Protein AF-A0A661BBM6-F1 (afdb_monomer_lite)

Foldseek 3Di:
DVVVVVVVVVCVCPPVVVVVVVVVLLVVLLVQLLVCLLVVNVVSNVVSVVVVCVVCVVVCVDPVSVVVVVVVNVVSSVVSNVVSVVVNVVVVVD

Radius of gyration: 17.97 Å; chains: 1; bounding box: 36×26×59 Å

Secondary structure (DSSP, 8-state):
-HHHHHHHHHTTS-HHHHHHHHHHHHHHHHHHHHHHHHTT-HHHHHHHHHHHHHHTTTGGGSHHHHHHHHHHHHHHHHHHHHHHHHHHHHHHH-

Sequence (94 aa):
MVKSILRKYRDSIGESGLEKAGNIIGALERIFVLTLVILNQYLGIAIVFTAKSIARFENLKGREFAEYYLIGTFASVLSAMFVGFLVNYLVKLI

pLDDT: mean 83.78, std 13.55, range [50.84, 94.44]

Structure (mmCIF, N/CA/C/O backbone):
data_AF-A0A661BBM6-F1
#
_entry.id   AF-A0A661BBM6-F1
#
loop_
_atom_site.group_PDB
_atom_site.id
_atom_site.type_symbol
_atom_site.label_atom_id
_atom_site.label_alt_id
_atom_site.label_comp_id
_atom_site.label_asym_id
_atom_site.label_entity_id
_atom_site.label_seq_id
_atom_site.pdbx_PDB_ins_code
_atom_site.Cartn_x
_atom_site.Cartn_y
_atom_site.Cartn_z
_atom_site.occupancy
_atom_site.B_iso_or_equiv
_atom_site.auth_seq_id
_atom_site.auth_comp_id
_atom_site.auth_asym_id
_atom_site.auth_atom_id
_atom_site.pdbx_PDB_model_num
ATOM 1 N N . MET A 1 1 ? 16.370 -15.047 -38.460 1.00 54.62 1 MET A N 1
ATOM 2 C CA . MET A 1 1 ? 15.012 -15.629 -38.575 1.00 54.62 1 MET A CA 1
ATOM 3 C C . MET A 1 1 ? 14.417 -16.003 -37.211 1.00 54.62 1 MET A C 1
ATOM 5 O O . MET A 1 1 ? 13.362 -15.486 -36.873 1.00 54.62 1 MET A O 1
ATOM 9 N N . VAL A 1 2 ? 15.125 -16.773 -36.370 1.00 59.38 2 VAL A N 1
ATOM 10 C CA . VAL A 1 2 ? 14.647 -17.238 -35.042 1.00 59.38 2 VAL A CA 1
ATOM 11 C C . VAL A 1 2 ? 14.293 -16.105 -34.057 1.00 59.38 2 VAL A C 1
ATOM 13 O O . VAL A 1 2 ? 13.234 -16.141 -33.438 1.00 59.38 2 VAL A O 1
ATOM 16 N N . LYS A 1 3 ? 15.103 -15.034 -33.973 1.00 55.22 3 LYS A N 1
ATOM 17 C CA . LYS A 1 3 ? 14.811 -13.865 -33.109 1.00 55.22 3 LYS A CA 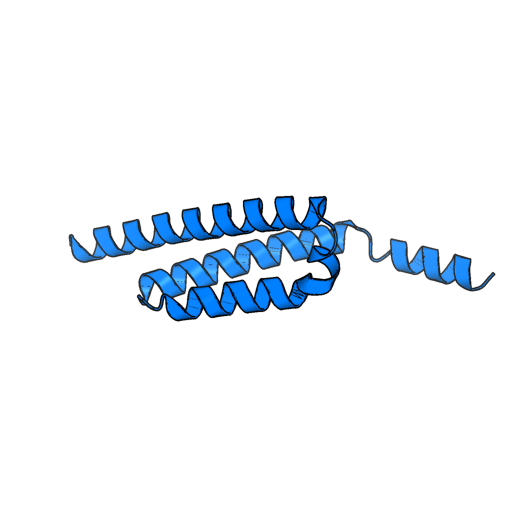1
ATOM 18 C C . LYS A 1 3 ? 13.481 -13.166 -33.434 1.00 55.22 3 LYS A C 1
ATOM 20 O O . LYS A 1 3 ? 12.869 -12.589 -32.543 1.00 55.22 3 LYS A O 1
ATOM 25 N N . SER A 1 4 ? 13.026 -13.226 -34.688 1.00 57.47 4 SER A N 1
ATOM 26 C CA . SER A 1 4 ? 11.769 -12.589 -35.108 1.00 57.47 4 SER A CA 1
ATOM 27 C C . SER A 1 4 ? 10.541 -13.403 -34.679 1.00 57.47 4 SER A C 1
ATOM 29 O O . SER A 1 4 ? 9.509 -12.839 -34.329 1.00 57.47 4 SER A O 1
ATOM 31 N N . ILE A 1 5 ? 10.681 -14.732 -34.629 1.00 63.31 5 ILE A N 1
ATOM 32 C CA . ILE A 1 5 ? 9.634 -15.666 -34.192 1.00 63.31 5 ILE A CA 1
ATOM 33 C C . ILE A 1 5 ? 9.461 -15.597 -32.667 1.00 63.31 5 ILE A C 1
ATOM 35 O O . ILE A 1 5 ? 8.337 -15.525 -32.177 1.00 63.31 5 ILE A O 1
ATOM 39 N N . LEU A 1 6 ? 10.567 -15.500 -31.919 1.00 63.00 6 LEU A N 1
ATOM 40 C CA . LEU A 1 6 ? 10.536 -15.336 -30.459 1.00 63.00 6 LEU A CA 1
ATOM 41 C C . LEU A 1 6 ? 9.939 -13.987 -30.022 1.00 63.00 6 LEU A C 1
ATOM 43 O O . LEU A 1 6 ? 9.279 -13.913 -28.988 1.00 63.00 6 LEU A O 1
ATOM 47 N N . ARG A 1 7 ? 10.104 -12.926 -30.825 1.00 60.84 7 ARG A N 1
ATOM 48 C CA . ARG A 1 7 ? 9.497 -11.612 -30.552 1.00 60.84 7 ARG A CA 1
ATOM 49 C C . ARG A 1 7 ? 7.969 -11.643 -30.672 1.00 60.84 7 ARG A C 1
ATOM 51 O O . ARG A 1 7 ? 7.290 -11.085 -29.823 1.00 60.84 7 ARG A O 1
ATOM 58 N N . LYS A 1 8 ? 7.436 -12.380 -31.652 1.00 59.81 8 LYS A N 1
ATOM 59 C CA . LYS A 1 8 ? 5.987 -12.542 -31.858 1.00 59.81 8 LYS A CA 1
ATOM 60 C C . LYS A 1 8 ? 5.309 -13.349 -30.738 1.00 59.81 8 LYS A C 1
ATOM 62 O O . LYS A 1 8 ? 4.141 -13.121 -30.450 1.00 59.81 8 LYS A O 1
ATOM 67 N N . TYR A 1 9 ? 6.046 -14.252 -30.083 1.00 55.44 9 TYR A N 1
ATOM 68 C CA . TYR A 1 9 ? 5.566 -14.977 -28.899 1.00 55.44 9 TYR A CA 1
ATOM 69 C C . TYR A 1 9 ? 5.626 -14.113 -27.627 1.00 55.44 9 TYR A C 1
ATOM 71 O O . TYR A 1 9 ? 4.703 -14.158 -26.815 1.00 55.44 9 TYR A O 1
ATOM 79 N N . ARG A 1 10 ? 6.655 -13.261 -27.488 1.00 54.28 10 ARG A N 1
ATOM 80 C CA . ARG A 1 10 ? 6.752 -12.266 -26.404 1.00 54.28 10 ARG A CA 1
ATOM 81 C C . ARG A 1 10 ? 5.596 -11.259 -26.431 1.00 54.28 10 ARG A C 1
ATOM 83 O O . ARG A 1 10 ? 5.094 -10.920 -25.372 1.00 54.28 10 ARG A O 1
ATOM 90 N N . ASP A 1 11 ? 5.128 -10.871 -27.617 1.00 54.09 11 ASP A N 1
ATOM 91 C CA . ASP A 1 11 ? 3.983 -9.959 -27.781 1.00 54.09 11 ASP A CA 1
ATOM 92 C C . ASP A 1 11 ? 2.611 -10.646 -27.586 1.00 54.09 11 ASP A C 1
ATOM 94 O O . ASP A 1 11 ? 1.606 -9.967 -27.392 1.00 54.09 11 ASP A O 1
ATOM 98 N N . SER A 1 12 ? 2.548 -11.988 -27.598 1.00 50.84 12 SER A N 1
ATOM 99 C CA . SER A 1 12 ? 1.326 -12.747 -27.257 1.00 50.84 12 SER A CA 1
ATOM 100 C C . SER A 1 12 ? 1.102 -12.892 -25.744 1.00 50.84 12 SER A C 1
ATOM 102 O O . SER A 1 12 ? -0.032 -13.070 -25.303 1.00 50.84 12 SER A O 1
ATOM 104 N N . ILE A 1 13 ? 2.157 -12.707 -24.939 1.00 52.56 13 ILE A N 1
ATOM 105 C CA . ILE A 1 13 ? 2.067 -12.330 -23.520 1.00 52.56 13 ILE A CA 1
ATOM 106 C C . ILE A 1 13 ? 1.987 -10.793 -23.510 1.00 52.56 13 ILE A C 1
ATOM 108 O O . ILE A 1 13 ? 2.931 -10.098 -23.147 1.00 52.56 13 ILE A O 1
ATOM 112 N N . GLY A 1 14 ? 0.901 -10.250 -24.062 1.00 52.19 14 GLY A N 1
ATOM 113 C CA . GLY A 1 14 ? 0.791 -8.815 -24.333 1.00 52.19 14 GLY A CA 1
ATOM 114 C C . GLY A 1 14 ? 0.892 -7.966 -23.064 1.00 52.19 14 GLY A C 1
ATOM 115 O O . GLY A 1 14 ? 0.558 -8.437 -21.975 1.00 52.19 14 GLY A O 1
ATOM 116 N N . GLU A 1 15 ? 1.282 -6.695 -23.214 1.00 54.34 15 GLU A N 1
ATOM 117 C CA . GLU A 1 15 ? 1.373 -5.680 -22.142 1.00 54.34 15 GLU A CA 1
ATOM 118 C C . GLU A 1 15 ? 0.172 -5.699 -21.174 1.00 54.34 15 GLU A C 1
ATOM 120 O O . GLU A 1 15 ? 0.334 -5.520 -19.966 1.00 54.34 15 GLU A O 1
ATOM 125 N N . SER A 1 16 ? -1.013 -6.068 -21.674 1.00 58.19 16 SER A N 1
ATOM 126 C CA . SER A 1 16 ? -2.232 -6.290 -20.887 1.00 58.19 16 SER A CA 1
ATOM 127 C C . SER A 1 16 ? -2.089 -7.269 -19.706 1.00 58.19 16 SER A C 1
ATOM 129 O O . SER A 1 16 ? -2.803 -7.134 -18.714 1.00 58.19 16 SER A O 1
ATOM 131 N N . GLY A 1 17 ? -1.201 -8.264 -19.784 1.00 61.72 17 GLY A N 1
ATOM 132 C CA . GLY A 1 17 ? -0.963 -9.237 -18.715 1.00 61.72 17 GLY A CA 1
ATOM 133 C C . GLY A 1 17 ? -0.145 -8.654 -17.563 1.00 61.72 17 GLY A C 1
AT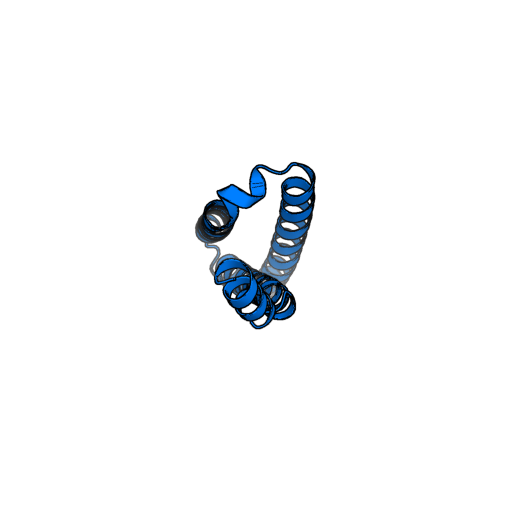OM 134 O O . GLY A 1 17 ? -0.483 -8.869 -16.398 1.00 61.72 17 GLY A O 1
ATOM 135 N N . LEU A 1 18 ? 0.889 -7.864 -17.877 1.00 65.62 18 LEU A N 1
ATOM 136 C CA . LEU A 1 18 ? 1.699 -7.169 -16.872 1.00 65.62 18 LEU A CA 1
ATOM 137 C C . LEU A 1 18 ? 0.907 -6.055 -16.180 1.00 65.62 18 LEU A C 1
ATOM 139 O O . LEU A 1 18 ? 0.997 -5.905 -14.960 1.00 65.62 18 LEU A O 1
ATOM 143 N N . GLU A 1 19 ? 0.103 -5.307 -16.935 1.00 67.75 19 GLU A N 1
ATOM 144 C CA . GLU A 1 19 ? -0.740 -4.239 -16.389 1.00 67.75 19 GLU A CA 1
ATOM 145 C C . GLU A 1 19 ? -1.801 -4.805 -15.428 1.00 67.75 19 GLU A C 1
ATOM 147 O O . GLU A 1 19 ? -1.951 -4.337 -14.294 1.00 67.75 19 GLU A O 1
ATOM 152 N N . LYS A 1 20 ? -2.452 -5.915 -15.812 1.00 73.88 20 LYS A N 1
ATOM 153 C CA . LYS A 1 20 ? -3.373 -6.656 -14.933 1.00 73.88 20 LYS A CA 1
ATOM 154 C C . LYS A 1 20 ? -2.676 -7.184 -13.679 1.00 73.88 20 LYS A C 1
ATOM 156 O O . LYS A 1 20 ? -3.232 -7.063 -12.587 1.00 73.88 20 LYS A O 1
ATOM 161 N N . ALA A 1 21 ? -1.463 -7.724 -13.804 1.00 80.25 21 ALA A N 1
ATOM 162 C CA . ALA A 1 21 ? -0.697 -8.205 -12.657 1.00 80.25 21 ALA A CA 1
ATOM 163 C C . ALA A 1 21 ? -0.376 -7.071 -11.668 1.00 80.25 21 ALA A C 1
ATOM 165 O O . ALA A 1 21 ? -0.517 -7.251 -10.460 1.00 80.25 21 ALA A O 1
ATOM 166 N N . GLY A 1 22 ? -0.016 -5.880 -12.161 1.00 80.56 22 GLY A N 1
ATOM 167 C CA . GLY A 1 22 ? 0.212 -4.699 -11.325 1.00 80.56 22 GLY A CA 1
ATOM 168 C C . GLY A 1 22 ? -1.018 -4.291 -10.510 1.00 80.56 22 GLY A C 1
ATOM 169 O O . GLY A 1 22 ? -0.900 -4.061 -9.303 1.00 80.56 22 GLY A O 1
ATOM 170 N N . ASN A 1 23 ? -2.192 -4.279 -11.142 1.00 83.69 23 ASN A N 1
ATOM 171 C CA . ASN A 1 23 ? -3.459 -3.954 -10.481 1.00 83.69 23 ASN A CA 1
ATOM 172 C C . ASN A 1 23 ? -3.842 -4.987 -9.411 1.00 83.69 23 ASN A C 1
ATOM 174 O O . ASN A 1 23 ? -4.269 -4.609 -8.318 1.00 83.69 23 ASN A O 1
ATOM 178 N N . ILE A 1 24 ? -3.636 -6.279 -9.690 1.00 88.25 24 ILE A N 1
ATOM 179 C CA . ILE A 1 24 ? -3.881 -7.361 -8.723 1.00 88.25 24 ILE A CA 1
ATOM 180 C C . ILE A 1 24 ? -2.934 -7.235 -7.524 1.00 88.25 24 ILE A C 1
ATOM 182 O O . ILE A 1 24 ? -3.393 -7.289 -6.385 1.00 88.25 24 ILE A O 1
ATOM 186 N N . ILE A 1 25 ? -1.637 -6.993 -7.754 1.00 88.88 25 ILE A N 1
ATOM 187 C CA . ILE A 1 25 ? -0.656 -6.794 -6.673 1.00 88.88 25 ILE A CA 1
ATOM 188 C C . ILE A 1 25 ? -1.069 -5.613 -5.783 1.00 88.88 25 ILE A C 1
ATOM 190 O O . ILE A 1 25 ? -1.058 -5.735 -4.560 1.00 88.88 25 ILE A O 1
ATOM 194 N N . GLY A 1 26 ? -1.484 -4.489 -6.375 1.00 88.56 26 GLY A N 1
ATOM 195 C CA . GLY A 1 26 ? -1.944 -3.321 -5.615 1.00 88.56 26 GLY A CA 1
ATOM 196 C C . GLY A 1 26 ? -3.250 -3.557 -4.843 1.00 88.56 26 GLY A C 1
ATOM 197 O O . GLY A 1 26 ? -3.465 -2.965 -3.786 1.00 88.56 26 GLY A O 1
ATOM 198 N N . ALA A 1 27 ? -4.147 -4.415 -5.336 1.00 90.44 27 ALA A N 1
ATOM 199 C CA . ALA A 1 27 ? -5.333 -4.830 -4.584 1.00 90.44 27 ALA A CA 1
ATOM 200 C C . ALA A 1 27 ? -4.966 -5.731 -3.392 1.00 90.44 27 ALA A C 1
ATOM 202 O O . ALA A 1 27 ? -5.437 -5.488 -2.282 1.00 90.44 27 ALA A O 1
ATOM 203 N N . LEU A 1 28 ? -4.081 -6.711 -3.601 1.00 91.75 28 LEU A N 1
ATOM 204 C CA . LEU A 1 28 ? -3.599 -7.601 -2.542 1.00 91.75 28 LEU A CA 1
ATOM 205 C C . LEU A 1 28 ? -2.885 -6.829 -1.432 1.00 91.75 28 LEU A C 1
ATOM 207 O O . LEU A 1 28 ? -3.162 -7.055 -0.259 1.00 91.75 28 LEU A O 1
ATOM 211 N N . GLU A 1 29 ? -2.023 -5.876 -1.786 1.00 92.25 29 GLU A N 1
ATOM 212 C CA . GLU A 1 29 ? -1.352 -5.013 -0.812 1.00 92.25 29 GLU A CA 1
ATOM 213 C C . GLU A 1 29 ? -2.353 -4.265 0.073 1.00 92.25 29 GLU A C 1
ATOM 215 O O . GLU A 1 29 ? -2.207 -4.274 1.290 1.00 92.25 29 GLU A O 1
ATOM 220 N N . ARG A 1 30 ? -3.403 -3.671 -0.508 1.00 92.56 30 ARG A N 1
ATOM 221 C CA . ARG A 1 30 ? -4.439 -2.967 0.265 1.00 92.56 30 ARG A CA 1
ATOM 222 C C . ARG A 1 30 ? -5.162 -3.892 1.239 1.00 92.56 30 ARG A C 1
ATOM 224 O O . ARG A 1 30 ? -5.407 -3.483 2.369 1.00 92.56 30 ARG A O 1
ATOM 231 N N . ILE A 1 31 ? -5.461 -5.126 0.826 1.00 93.75 31 ILE A N 1
ATOM 232 C CA . ILE A 1 31 ? -6.060 -6.140 1.707 1.00 93.75 31 ILE A CA 1
ATOM 233 C C . ILE A 1 31 ? -5.105 -6.455 2.863 1.00 93.75 31 ILE A C 1
ATOM 235 O O . ILE A 1 31 ? -5.513 -6.370 4.018 1.00 93.75 31 ILE A O 1
ATOM 239 N N . PHE A 1 32 ? -3.828 -6.729 2.575 1.00 93.75 32 PHE A N 1
ATOM 240 C CA . PHE A 1 32 ? -2.826 -6.991 3.611 1.00 93.75 32 PHE A CA 1
ATOM 241 C C . PHE A 1 32 ? -2.675 -5.821 4.584 1.00 93.75 32 PHE A C 1
ATOM 243 O O . PHE A 1 32 ? -2.716 -6.031 5.793 1.00 93.75 32 PHE A O 1
ATOM 250 N N . VAL A 1 33 ? -2.534 -4.594 4.075 1.00 94.12 33 VAL A N 1
ATOM 251 C CA . VAL A 1 33 ? -2.410 -3.386 4.903 1.00 94.12 33 VAL A CA 1
ATOM 252 C C . VAL A 1 33 ? -3.635 -3.226 5.796 1.00 94.12 33 VAL A C 1
ATOM 254 O O . VAL A 1 33 ? -3.481 -3.047 6.999 1.00 94.12 33 VAL A O 1
ATOM 257 N N . LEU A 1 34 ? -4.844 -3.347 5.243 1.00 92.06 34 LEU A N 1
ATOM 258 C CA . LEU A 1 34 ? -6.079 -3.198 6.009 1.00 92.06 34 LEU A CA 1
ATOM 259 C C . LEU A 1 34 ? -6.197 -4.262 7.111 1.00 92.06 34 LEU A C 1
ATOM 261 O O . LEU A 1 34 ? -6.459 -3.917 8.263 1.00 92.06 34 LEU A O 1
ATOM 265 N N . THR A 1 35 ? -5.930 -5.533 6.795 1.00 93.38 35 THR A N 1
ATOM 266 C CA . THR A 1 35 ? -5.914 -6.619 7.788 1.00 93.38 35 THR A CA 1
ATOM 267 C C . THR A 1 35 ? -4.890 -6.354 8.890 1.00 93.38 35 THR A C 1
ATOM 269 O O . THR A 1 35 ? -5.210 -6.476 10.070 1.00 93.38 35 THR A O 1
ATOM 272 N N . LEU A 1 36 ? -3.671 -5.949 8.534 1.00 94.06 36 LEU A N 1
ATOM 273 C CA . LEU A 1 36 ? -2.604 -5.689 9.501 1.00 94.06 36 LEU A CA 1
ATOM 274 C C . LEU A 1 36 ? -2.905 -4.486 10.399 1.00 94.06 36 LEU A C 1
ATOM 276 O O . LEU A 1 36 ? -2.613 -4.544 11.592 1.00 94.06 36 LEU A O 1
ATOM 280 N N . VAL A 1 37 ? -3.522 -3.428 9.866 1.00 93.75 37 VAL A N 1
ATOM 281 C CA . VAL A 1 37 ? -3.960 -2.269 10.661 1.00 93.75 37 VAL A CA 1
ATOM 282 C C . VAL A 1 37 ? -5.040 -2.675 11.661 1.00 93.75 37 VAL A C 1
ATOM 284 O O . VAL A 1 37 ? -4.941 -2.315 12.832 1.00 93.75 37 VAL A O 1
ATOM 287 N N . ILE A 1 38 ? -6.029 -3.470 11.244 1.00 89.50 38 ILE A N 1
ATOM 288 C CA . ILE A 1 38 ? -7.075 -3.987 12.147 1.00 89.50 38 ILE A CA 1
ATOM 289 C C . ILE A 1 38 ? -6.454 -4.842 13.263 1.00 89.50 38 ILE A C 1
ATOM 291 O O . ILE A 1 38 ? -6.799 -4.701 14.433 1.00 89.50 38 ILE A O 1
ATOM 295 N N . LEU A 1 39 ? -5.463 -5.670 12.928 1.00 91.94 39 LEU A N 1
ATOM 296 C CA . LEU A 1 39 ? -4.717 -6.477 13.900 1.00 91.94 39 LEU A CA 1
ATOM 297 C C . LEU A 1 39 ? -3.683 -5.676 14.717 1.00 91.94 39 LEU A C 1
ATOM 299 O O . LEU A 1 39 ? -2.994 -6.260 15.552 1.00 91.94 39 LEU A O 1
ATOM 303 N N . ASN A 1 40 ? -3.555 -4.361 14.497 1.00 91.00 40 ASN A N 1
ATOM 304 C CA . ASN A 1 40 ? -2.536 -3.488 15.097 1.00 91.00 40 ASN A CA 1
ATOM 305 C C . ASN A 1 40 ? -1.079 -3.949 14.848 1.00 91.00 40 ASN A C 1
ATOM 307 O O . ASN A 1 40 ? -0.167 -3.621 15.606 1.00 91.00 40 ASN A O 1
ATOM 311 N N . GLN A 1 41 ? -0.835 -4.693 13.766 1.00 93.94 41 GLN A N 1
ATOM 312 C CA . GLN A 1 41 ? 0.471 -5.240 13.382 1.00 93.94 41 GLN A CA 1
ATOM 313 C C . GLN A 1 41 ? 1.181 -4.349 12.352 1.00 93.94 41 GLN A C 1
ATOM 315 O O . GLN A 1 41 ? 1.373 -4.720 11.192 1.00 93.94 41 GLN A O 1
ATOM 320 N N . TYR A 1 42 ? 1.619 -3.163 12.780 1.00 91.38 42 TYR A N 1
ATOM 321 C CA . TYR A 1 42 ? 2.252 -2.174 11.892 1.00 91.38 42 TYR A CA 1
ATOM 322 C C . TYR A 1 42 ? 3.568 -2.656 11.267 1.00 91.38 42 TYR A C 1
ATOM 324 O O . TYR A 1 42 ? 3.888 -2.293 10.137 1.00 91.38 42 TYR A O 1
ATOM 332 N N . LEU A 1 43 ? 4.312 -3.525 11.958 1.00 93.94 43 LEU A N 1
ATOM 333 C CA . LEU A 1 43 ? 5.559 -4.092 11.436 1.00 93.94 43 LEU A CA 1
ATOM 334 C C . LEU A 1 43 ? 5.310 -4.967 10.196 1.00 93.94 43 LEU A C 1
ATOM 336 O O . LEU A 1 43 ? 6.100 -4.943 9.253 1.00 93.94 43 LEU A O 1
ATOM 340 N N . GLY A 1 44 ? 4.173 -5.668 10.140 1.00 93.56 44 GLY A N 1
ATOM 341 C CA . GLY A 1 44 ? 3.786 -6.446 8.963 1.00 93.56 44 GLY A CA 1
ATOM 342 C C . GLY A 1 44 ? 3.614 -5.583 7.711 1.00 93.56 44 GLY A C 1
ATOM 343 O O . GLY A 1 44 ? 3.933 -6.028 6.610 1.00 93.56 44 GLY A O 1
ATOM 344 N N . ILE A 1 45 ? 3.179 -4.327 7.867 1.00 92.81 45 ILE A N 1
ATOM 345 C CA . ILE A 1 45 ? 3.000 -3.391 6.747 1.00 92.81 45 ILE A CA 1
ATOM 346 C C . ILE A 1 45 ? 4.362 -3.074 6.123 1.00 92.81 45 ILE A C 1
ATOM 348 O O . ILE A 1 45 ? 4.511 -3.115 4.901 1.00 92.81 45 ILE A O 1
ATOM 352 N N . ALA A 1 46 ? 5.376 -2.838 6.962 1.00 91.75 46 ALA A N 1
ATOM 353 C CA . ALA A 1 46 ? 6.745 -2.607 6.512 1.00 91.75 46 ALA A CA 1
ATOM 354 C C . ALA A 1 46 ? 7.320 -3.825 5.769 1.00 91.75 46 ALA A C 1
ATOM 356 O O . ALA A 1 46 ? 7.999 -3.653 4.755 1.00 91.75 46 ALA A O 1
ATOM 357 N N . ILE A 1 47 ? 7.011 -5.049 6.217 1.00 94.44 47 ILE A N 1
ATOM 358 C CA . ILE A 1 47 ? 7.418 -6.284 5.525 1.00 94.44 47 ILE A CA 1
ATOM 359 C C . ILE A 1 47 ? 6.787 -6.358 4.130 1.00 94.44 47 ILE A C 1
ATOM 361 O O . ILE A 1 47 ? 7.506 -6.559 3.151 1.00 94.44 47 ILE A O 1
ATOM 365 N N . VAL A 1 48 ? 5.471 -6.154 4.016 1.00 93.25 48 VAL A N 1
ATOM 366 C CA . VAL A 1 48 ? 4.753 -6.203 2.727 1.00 93.25 48 VAL A CA 1
ATOM 367 C C . VAL A 1 48 ? 5.292 -5.145 1.759 1.00 93.25 48 VAL A C 1
ATOM 369 O O . VAL A 1 48 ? 5.598 -5.457 0.605 1.00 93.25 48 VAL A O 1
ATOM 372 N N . PHE A 1 49 ? 5.483 -3.914 2.238 1.00 91.88 49 PHE A N 1
ATOM 373 C CA . PHE A 1 49 ? 6.038 -2.814 1.446 1.00 91.88 49 PHE A CA 1
ATOM 374 C C . PHE A 1 49 ? 7.464 -3.114 0.955 1.00 91.88 49 PHE A C 1
ATOM 376 O O . PHE A 1 49 ? 7.800 -2.886 -0.213 1.00 91.88 49 PHE A O 1
ATOM 383 N N . THR A 1 50 ? 8.298 -3.676 1.832 1.00 92.81 50 THR A N 1
ATOM 384 C CA . THR A 1 50 ? 9.678 -4.054 1.505 1.00 92.81 50 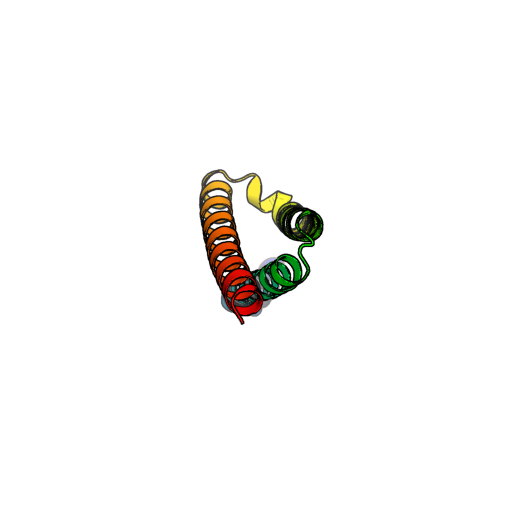THR A CA 1
ATOM 385 C C . THR A 1 50 ? 9.705 -5.182 0.479 1.00 92.81 50 THR A C 1
ATOM 387 O O . THR A 1 50 ? 10.396 -5.065 -0.531 1.00 92.81 50 THR A O 1
ATOM 390 N N . ALA A 1 51 ? 8.904 -6.233 0.670 1.00 93.00 51 ALA A N 1
ATOM 391 C CA . ALA A 1 51 ? 8.800 -7.351 -0.267 1.00 93.00 51 ALA A CA 1
ATOM 392 C C . ALA A 1 51 ? 8.384 -6.881 -1.672 1.00 93.00 51 ALA A C 1
ATOM 394 O O . ALA A 1 51 ? 9.006 -7.264 -2.666 1.00 93.00 51 ALA A O 1
ATOM 395 N N . LYS A 1 52 ? 7.392 -5.984 -1.757 1.00 90.12 52 LYS A N 1
ATOM 396 C CA . LYS A 1 52 ? 6.946 -5.383 -3.024 1.00 90.12 52 LYS A CA 1
ATOM 397 C C . LYS A 1 52 ? 8.065 -4.595 -3.714 1.00 90.12 52 LYS A C 1
ATOM 399 O O . LYS A 1 52 ? 8.250 -4.708 -4.927 1.00 90.12 52 LYS A O 1
ATOM 404 N N . SER A 1 53 ? 8.828 -3.824 -2.940 1.00 90.69 53 SER A N 1
ATOM 405 C CA . SER A 1 53 ? 9.929 -2.998 -3.448 1.00 90.69 53 SER A CA 1
ATOM 406 C C . SER A 1 53 ? 11.126 -3.838 -3.904 1.00 90.69 53 SER A C 1
ATOM 408 O O . SER A 1 53 ? 11.688 -3.562 -4.962 1.00 90.69 53 SER A O 1
ATOM 410 N N . ILE A 1 54 ? 11.460 -4.912 -3.180 1.00 91.94 54 ILE A N 1
ATOM 411 C CA . ILE A 1 54 ? 12.499 -5.875 -3.576 1.00 91.94 54 ILE A CA 1
ATOM 412 C C . ILE A 1 54 ? 12.113 -6.566 -4.889 1.00 91.94 54 ILE A C 1
ATOM 414 O O . ILE A 1 54 ? 12.925 -6.626 -5.811 1.00 91.94 54 ILE A O 1
ATOM 418 N N . ALA A 1 55 ? 10.860 -7.011 -5.025 1.00 89.44 55 ALA A N 1
ATOM 419 C CA . ALA A 1 55 ? 10.380 -7.674 -6.241 1.00 89.44 55 ALA A CA 1
ATOM 420 C C . ALA A 1 55 ? 10.432 -6.778 -7.495 1.00 89.44 55 ALA A C 1
ATOM 422 O O . ALA A 1 55 ? 10.474 -7.285 -8.615 1.00 89.44 55 ALA A O 1
ATOM 423 N N . ARG A 1 56 ? 10.432 -5.447 -7.331 1.00 87.38 56 ARG A N 1
ATOM 424 C CA . ARG A 1 56 ? 10.540 -4.471 -8.431 1.00 87.38 56 ARG A CA 1
ATOM 425 C C . ARG A 1 56 ? 11.873 -3.728 -8.472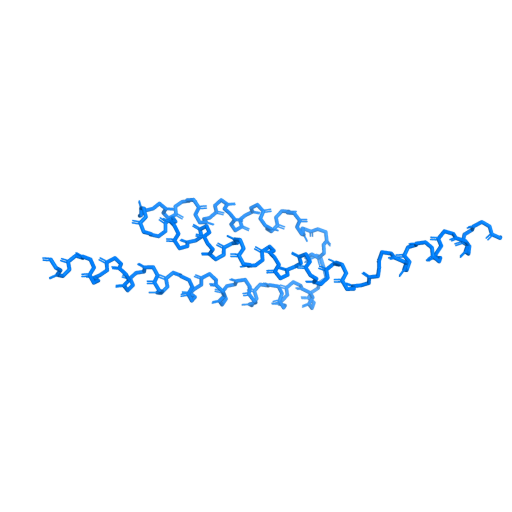 1.00 87.38 56 ARG A C 1
ATOM 427 O O . ARG A 1 56 ? 12.000 -2.795 -9.261 1.00 87.38 56 ARG A O 1
ATOM 434 N N . PHE A 1 57 ? 12.866 -4.150 -7.690 1.00 88.56 57 PHE A N 1
ATOM 435 C CA . PHE A 1 57 ? 14.122 -3.420 -7.512 1.00 88.56 57 PHE A CA 1
ATOM 436 C C . PHE A 1 57 ? 14.837 -3.089 -8.830 1.00 88.56 57 PHE A C 1
ATOM 438 O O . PHE A 1 57 ? 15.323 -1.974 -9.000 1.00 88.56 57 PHE A O 1
ATOM 445 N N . GLU A 1 58 ? 14.852 -4.009 -9.801 1.00 87.69 58 GLU A N 1
ATOM 446 C CA . GLU A 1 58 ? 15.467 -3.745 -11.110 1.00 87.69 58 GLU A CA 1
ATOM 447 C C . GLU A 1 58 ? 14.778 -2.615 -11.883 1.00 87.69 58 GLU A C 1
ATOM 449 O O . GLU A 1 58 ? 15.458 -1.775 -12.471 1.00 87.69 58 GLU A O 1
ATOM 454 N N . ASN A 1 59 ? 13.445 -2.547 -11.831 1.00 84.12 59 ASN A N 1
ATOM 455 C CA . ASN A 1 59 ? 12.664 -1.504 -12.499 1.00 84.12 59 ASN A CA 1
ATOM 456 C C . ASN A 1 59 ? 12.797 -0.145 -11.791 1.00 84.12 59 ASN A C 1
ATOM 458 O O . ASN A 1 59 ? 12.753 0.898 -12.439 1.00 84.12 59 ASN A O 1
ATOM 462 N N . LEU A 1 60 ? 13.023 -0.145 -10.472 1.00 88.38 60 LEU A N 1
ATOM 463 C CA . LEU A 1 60 ? 13.230 1.068 -9.668 1.00 88.38 60 LEU A CA 1
ATOM 464 C C . LEU A 1 60 ? 14.562 1.784 -9.952 1.00 88.38 60 LEU A C 1
ATOM 466 O O . LEU A 1 60 ? 14.777 2.880 -9.445 1.00 88.38 60 LEU A O 1
ATOM 470 N N . LYS A 1 61 ? 15.448 1.214 -10.779 1.00 87.38 61 LYS A N 1
ATOM 471 C CA . LYS A 1 61 ? 16.662 1.909 -11.244 1.00 87.38 61 LYS A CA 1
ATOM 472 C C . LYS A 1 61 ? 16.341 3.081 -12.182 1.00 87.38 61 LYS A C 1
ATOM 474 O O . LYS A 1 61 ? 17.138 4.010 -12.288 1.00 87.38 61 LYS A O 1
ATOM 479 N N . GLY A 1 62 ? 15.195 3.042 -12.868 1.00 91.75 62 GLY A N 1
ATOM 480 C CA . GLY A 1 62 ? 14.716 4.139 -13.707 1.00 91.75 62 GLY A CA 1
ATOM 481 C C . GLY A 1 62 ? 13.999 5.198 -12.872 1.00 91.75 62 GLY A C 1
ATOM 482 O O . GLY A 1 62 ? 13.013 4.888 -12.207 1.00 91.75 62 GLY A O 1
ATOM 483 N N . ARG A 1 63 ? 14.465 6.452 -12.930 1.00 90.12 63 ARG A N 1
ATOM 484 C CA . ARG A 1 63 ? 13.949 7.552 -12.098 1.00 90.12 63 ARG A CA 1
ATOM 485 C C . ARG A 1 63 ? 12.443 7.780 -12.259 1.00 90.12 63 ARG A C 1
ATOM 487 O O . ARG A 1 63 ? 11.736 7.813 -11.261 1.00 90.12 63 ARG A O 1
ATOM 494 N N . GLU A 1 64 ? 11.951 7.880 -13.493 1.00 88.75 64 GLU A N 1
ATOM 495 C CA . GLU A 1 64 ? 10.523 8.125 -13.759 1.00 88.75 64 GLU A CA 1
ATOM 496 C C . GLU A 1 64 ? 9.631 7.002 -13.216 1.00 88.75 64 GLU A C 1
ATOM 498 O O . GLU A 1 64 ? 8.631 7.259 -12.545 1.00 88.75 64 GLU A O 1
ATOM 503 N N . PHE A 1 65 ? 10.019 5.743 -13.446 1.00 87.56 65 PHE A N 1
ATOM 504 C CA . PHE A 1 65 ? 9.280 4.597 -12.923 1.00 87.56 65 PHE A CA 1
ATOM 505 C C . PHE A 1 65 ? 9.314 4.558 -11.393 1.00 87.56 65 PHE A C 1
ATOM 507 O O . PHE A 1 65 ? 8.294 4.273 -10.768 1.00 87.56 65 PHE A O 1
ATOM 514 N N . ALA A 1 66 ? 10.467 4.846 -10.788 1.00 90.44 66 ALA A N 1
ATOM 515 C CA . ALA A 1 66 ? 10.620 4.866 -9.341 1.00 90.44 66 ALA A CA 1
ATOM 516 C C . ALA A 1 66 ? 9.740 5.936 -8.687 1.00 90.44 66 ALA A C 1
ATOM 518 O O . ALA A 1 66 ? 9.026 5.625 -7.735 1.00 90.44 66 ALA A O 1
ATOM 519 N N . GLU A 1 67 ? 9.738 7.162 -9.214 1.00 91.69 67 GLU A N 1
ATOM 520 C CA . GLU A 1 67 ? 8.903 8.256 -8.706 1.00 91.69 67 GLU A CA 1
ATOM 521 C C . GLU A 1 67 ? 7.412 7.906 -8.823 1.00 91.69 67 GLU A C 1
ATOM 523 O O . GLU A 1 67 ? 6.689 7.956 -7.824 1.00 91.69 67 GLU A O 1
ATOM 528 N N . TYR A 1 68 ? 6.964 7.440 -9.994 1.00 89.94 68 TYR A N 1
ATOM 529 C CA . TYR A 1 68 ? 5.575 7.014 -10.197 1.00 89.94 68 TYR A CA 1
ATOM 530 C C . TYR A 1 68 ? 5.171 5.866 -9.257 1.00 89.94 68 TYR A C 1
ATOM 532 O O . TYR A 1 68 ? 4.120 5.908 -8.609 1.00 89.94 68 TYR A O 1
ATOM 540 N N . TYR A 1 69 ? 6.022 4.845 -9.142 1.00 90.19 69 TYR A N 1
ATOM 541 C CA . TYR A 1 69 ? 5.785 3.693 -8.277 1.00 90.19 69 TYR A CA 1
ATOM 542 C C . TYR A 1 69 ? 5.700 4.079 -6.798 1.00 90.19 69 TYR A C 1
ATOM 544 O O . TYR A 1 69 ? 4.819 3.581 -6.086 1.00 90.19 69 TYR A O 1
ATOM 552 N N . LEU A 1 70 ? 6.611 4.937 -6.329 1.00 91.31 70 LEU A N 1
ATOM 553 C CA . LEU A 1 70 ? 6.650 5.384 -4.940 1.00 91.31 70 LEU A CA 1
ATOM 554 C C . LEU A 1 70 ? 5.415 6.2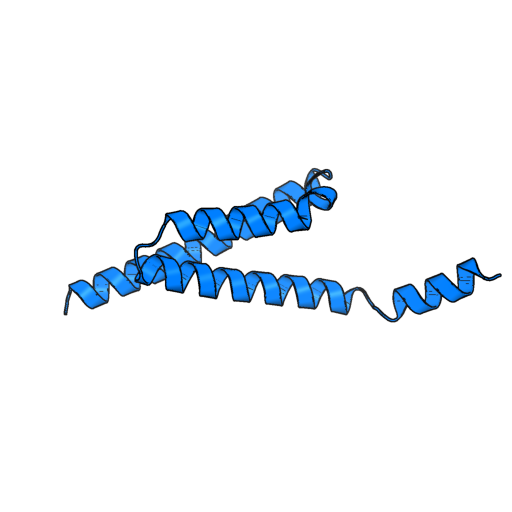15 -4.610 1.00 91.31 70 LEU A C 1
ATOM 556 O O . LEU A 1 70 ? 4.743 5.909 -3.627 1.00 91.31 70 LEU A O 1
ATOM 560 N N . ILE A 1 71 ? 5.067 7.193 -5.452 1.00 93.19 71 ILE A N 1
ATOM 561 C CA . ILE A 1 71 ? 3.869 8.022 -5.262 1.00 93.19 71 ILE A CA 1
ATOM 562 C C . ILE A 1 71 ? 2.619 7.136 -5.198 1.00 93.19 71 ILE A C 1
ATOM 564 O O . ILE A 1 71 ? 1.832 7.244 -4.256 1.00 93.19 71 ILE A O 1
ATOM 568 N N . GLY A 1 72 ? 2.465 6.208 -6.148 1.00 91.00 72 GLY A N 1
ATOM 569 C CA . GLY A 1 72 ? 1.314 5.305 -6.186 1.00 91.00 72 GLY A CA 1
ATOM 570 C C . GLY A 1 72 ? 1.236 4.375 -4.973 1.00 91.00 72 GLY A C 1
ATOM 571 O O . GLY A 1 72 ? 0.164 4.191 -4.393 1.00 91.00 72 GLY A O 1
ATOM 572 N N . THR A 1 73 ? 2.370 3.812 -4.550 1.00 91.94 73 THR A N 1
ATOM 573 C CA . THR A 1 73 ? 2.414 2.897 -3.401 1.00 91.94 73 THR A CA 1
ATOM 574 C C . THR A 1 73 ? 2.143 3.642 -2.094 1.00 91.94 73 THR A C 1
ATOM 576 O O . THR A 1 73 ? 1.282 3.213 -1.330 1.00 91.94 73 THR A O 1
ATOM 579 N N . PHE A 1 74 ? 2.784 4.791 -1.856 1.00 92.94 74 PHE A N 1
ATOM 580 C CA . PHE A 1 74 ? 2.539 5.581 -0.647 1.00 92.94 74 PHE A CA 1
ATOM 581 C C . PHE A 1 74 ? 1.092 6.065 -0.555 1.00 92.94 74 PHE A C 1
ATOM 583 O O . PHE A 1 74 ? 0.470 5.898 0.492 1.00 92.94 74 PHE A O 1
ATOM 590 N N . ALA A 1 75 ? 0.521 6.594 -1.642 1.00 92.62 75 ALA A N 1
ATOM 591 C CA . ALA A 1 75 ? -0.875 7.032 -1.650 1.00 92.62 75 ALA A CA 1
ATOM 592 C C . ALA A 1 75 ? -1.848 5.877 -1.337 1.00 92.62 75 ALA A C 1
ATOM 594 O O . ALA A 1 75 ? -2.796 6.030 -0.559 1.00 92.62 75 ALA A O 1
ATOM 595 N N . SER A 1 76 ? -1.592 4.691 -1.897 1.00 90.62 76 SER A N 1
ATOM 596 C CA . SER A 1 76 ? -2.409 3.499 -1.650 1.00 90.62 76 SER A CA 1
ATOM 597 C C . SER A 1 76 ? -2.291 2.992 -0.208 1.00 90.62 76 SER A C 1
ATOM 599 O O . SER A 1 76 ? -3.306 2.690 0.418 1.00 90.62 76 SER A O 1
ATOM 601 N N . VAL A 1 77 ? -1.078 2.913 0.346 1.00 91.12 77 VAL A N 1
ATOM 602 C CA . VAL A 1 77 ? -0.867 2.476 1.737 1.00 91.12 77 VAL A CA 1
ATOM 603 C C . VAL A 1 77 ? -1.497 3.465 2.713 1.00 91.12 77 VAL A C 1
ATOM 605 O O . VAL A 1 77 ? -2.214 3.044 3.617 1.00 91.12 77 VAL A O 1
ATOM 608 N N . LEU A 1 78 ? -1.308 4.771 2.501 1.00 92.56 78 LEU A N 1
ATOM 609 C CA . LEU A 1 78 ? -1.893 5.812 3.350 1.00 92.56 78 LEU A CA 1
ATOM 610 C C . LEU A 1 78 ? -3.422 5.759 3.352 1.00 92.56 78 LEU A C 1
ATOM 612 O O . LEU A 1 78 ? -4.031 5.804 4.419 1.00 92.56 78 LEU A O 1
ATOM 616 N N . SER A 1 79 ? -4.048 5.617 2.180 1.00 91.50 79 SER A N 1
ATOM 617 C CA . SER A 1 79 ? -5.510 5.506 2.098 1.00 91.50 79 SER A CA 1
ATOM 618 C C . SER A 1 79 ? -6.034 4.241 2.788 1.00 91.50 79 SER A C 1
ATOM 620 O O . SER A 1 79 ? -6.995 4.323 3.552 1.00 91.50 79 SER A O 1
ATOM 622 N N . ALA A 1 80 ? -5.378 3.090 2.608 1.00 91.50 80 ALA A N 1
ATOM 623 C CA . ALA A 1 80 ? -5.747 1.854 3.302 1.00 91.50 80 ALA A CA 1
ATOM 624 C C . ALA A 1 80 ? -5.563 1.958 4.827 1.00 91.50 80 ALA A C 1
ATOM 626 O O . ALA A 1 80 ? -6.429 1.513 5.582 1.00 91.50 80 ALA A O 1
ATOM 627 N N . MET A 1 81 ? -4.475 2.587 5.285 1.00 91.19 81 MET A N 1
ATOM 628 C CA . MET A 1 81 ? -4.236 2.843 6.708 1.00 91.19 81 MET A CA 1
ATOM 629 C C . MET A 1 81 ? -5.297 3.762 7.308 1.00 91.19 81 MET A C 1
ATOM 631 O O . MET A 1 81 ? -5.805 3.469 8.386 1.00 91.19 81 MET A O 1
ATOM 635 N N . PHE A 1 82 ? -5.674 4.831 6.604 1.00 93.31 82 PHE A N 1
ATOM 636 C CA . PHE A 1 82 ? -6.718 5.748 7.056 1.00 93.31 82 PHE A CA 1
ATOM 637 C C . PHE A 1 82 ? -8.055 5.025 7.262 1.00 93.31 82 PHE A C 1
ATOM 639 O O . PHE A 1 82 ? -8.684 5.173 8.309 1.00 93.31 82 PHE A O 1
ATOM 646 N N . VAL A 1 83 ? -8.449 4.173 6.307 1.00 92.19 83 VAL A N 1
ATOM 647 C CA . VAL A 1 83 ? -9.660 3.346 6.427 1.00 92.19 83 VAL A CA 1
ATOM 648 C C . VAL A 1 83 ? -9.545 2.358 7.590 1.00 92.19 83 VAL A C 1
ATOM 650 O O . VAL A 1 83 ? -10.469 2.258 8.392 1.00 92.19 83 VAL A O 1
ATOM 653 N N . GLY A 1 84 ? -8.417 1.657 7.728 1.00 90.38 84 GLY A N 1
ATOM 654 C CA . GLY A 1 84 ? -8.206 0.713 8.830 1.00 90.38 84 GLY A CA 1
ATOM 655 C C . GLY A 1 84 ? -8.258 1.381 10.209 1.00 90.38 84 GLY A C 1
ATOM 656 O O . GLY A 1 84 ? -8.864 0.844 11.135 1.00 90.38 84 GLY A O 1
ATOM 657 N N . PHE A 1 85 ? -7.690 2.582 10.347 1.00 91.50 85 PHE A N 1
ATOM 658 C CA . PHE A 1 85 ? -7.784 3.365 11.581 1.00 91.50 85 PHE A CA 1
ATOM 659 C C . PHE A 1 85 ? -9.207 3.826 11.873 1.00 91.50 85 PHE A C 1
ATOM 661 O O . PHE A 1 85 ? -9.639 3.731 13.020 1.00 91.50 85 PHE A O 1
ATOM 668 N N . LEU A 1 86 ? -9.946 4.272 10.855 1.00 91.75 86 LEU A N 1
ATOM 669 C CA . LEU A 1 86 ? -11.349 4.648 11.008 1.00 91.75 86 LEU A CA 1
ATOM 670 C C . LEU A 1 86 ? -12.189 3.460 11.496 1.00 91.75 86 LEU A C 1
ATOM 672 O O . LEU A 1 86 ? -12.986 3.612 12.418 1.00 91.75 86 LEU A O 1
ATOM 676 N N . VAL A 1 87 ? -11.963 2.268 10.936 1.00 91.38 87 VAL A N 1
ATOM 677 C CA . VAL A 1 87 ? -12.623 1.026 11.371 1.00 91.38 87 VAL A CA 1
ATOM 678 C C . VAL A 1 87 ? -12.284 0.706 12.827 1.00 91.38 87 VAL A C 1
ATOM 680 O O . VAL A 1 87 ? -13.195 0.520 13.629 1.00 91.38 87 VAL A O 1
ATOM 683 N N . ASN A 1 88 ? -11.000 0.700 13.199 1.00 89.69 88 ASN A N 1
ATOM 684 C CA . ASN A 1 88 ? -10.586 0.456 14.586 1.00 89.69 88 ASN A CA 1
ATOM 685 C C . ASN A 1 88 ? -11.186 1.478 15.564 1.00 89.69 88 ASN A C 1
ATOM 687 O O . ASN A 1 88 ? -11.576 1.115 16.673 1.00 89.69 88 ASN A O 1
ATOM 691 N N . TYR A 1 89 ? -11.279 2.747 15.160 1.00 91.31 89 TYR A N 1
ATOM 692 C CA . TYR A 1 89 ? -11.881 3.799 15.973 1.00 91.31 89 TYR A CA 1
ATOM 693 C C . TYR A 1 89 ? -13.381 3.569 16.189 1.00 91.31 89 TYR A C 1
ATOM 695 O O . TYR A 1 89 ? -13.842 3.637 17.325 1.00 91.31 89 TYR A O 1
ATOM 703 N N . LEU A 1 90 ? -14.127 3.236 15.129 1.00 90.50 90 LEU A N 1
ATOM 704 C CA . LEU A 1 90 ? -15.559 2.924 15.216 1.00 90.50 90 LEU A CA 1
ATOM 705 C C . LEU A 1 90 ? -15.829 1.683 16.071 1.00 90.50 90 LEU A C 1
ATOM 707 O O . LEU A 1 90 ? -16.730 1.709 16.901 1.00 90.50 90 LEU A O 1
ATOM 711 N N . VAL A 1 91 ? -15.032 0.623 15.909 1.00 88.94 91 VAL A N 1
ATOM 712 C CA . VAL A 1 91 ? -15.158 -0.605 16.714 1.00 88.94 91 VAL A CA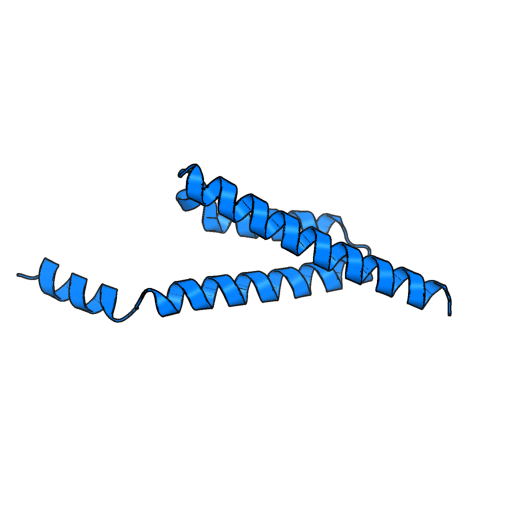 1
ATOM 713 C C . VAL A 1 91 ? -14.897 -0.329 18.193 1.00 88.94 91 VAL A C 1
ATOM 715 O O . VAL A 1 91 ? -15.557 -0.916 19.036 1.00 88.94 91 VAL A O 1
ATOM 718 N N . LYS A 1 92 ? -13.964 0.571 18.520 1.00 87.31 92 LYS A N 1
ATOM 719 C CA . LYS A 1 92 ? -13.668 0.959 19.907 1.00 87.31 92 LYS A CA 1
ATOM 720 C C . LYS A 1 92 ? -14.728 1.884 20.524 1.00 87.31 92 LYS A C 1
ATOM 722 O O . LYS A 1 92 ? -14.752 2.042 21.741 1.00 87.31 92 LYS A O 1
ATOM 727 N N . LEU A 1 93 ? -15.529 2.554 19.697 1.00 85.19 93 LEU A N 1
ATOM 728 C CA . LEU A 1 93 ? -16.576 3.481 20.134 1.00 85.19 93 LEU A CA 1
ATOM 729 C C . LEU A 1 93 ? -17.872 2.758 20.545 1.00 85.19 93 LEU A C 1
ATOM 731 O O . LEU A 1 93 ? -18.665 3.331 21.289 1.00 85.19 93 LEU A O 1
ATOM 735 N N . ILE A 1 94 ? -18.079 1.540 20.037 1.00 82.19 94 ILE A N 1
ATOM 736 C CA . ILE A 1 94 ? -19.191 0.635 20.371 1.00 82.19 94 ILE A CA 1
ATOM 737 C C . ILE A 1 94 ? -18.846 -0.142 21.643 1.00 82.19 94 ILE A C 1
ATOM 739 O O . ILE A 1 94 ? -19.753 -0.280 22.493 1.00 82.19 94 ILE A O 1
#